Protein AF-Q64BG3-F1 (afdb_monomer)

Sequence (80 aa):
MERYFKGTQPHINIEKIKAEIAFLPGSPERAFEIAKNFSSYEKVTEQRGFVTYKGEIEGKNVCVTSTGIECPSAAIVVEE

Nearest PDB structures (foldseek):
  3qpb-assembly3_R  TM=9.632E-01  e=1.380E-07  Streptococcus pyogenes serotype M6
  3qpb-assembly1_A  TM=9.659E-01  e=2.310E-07  Str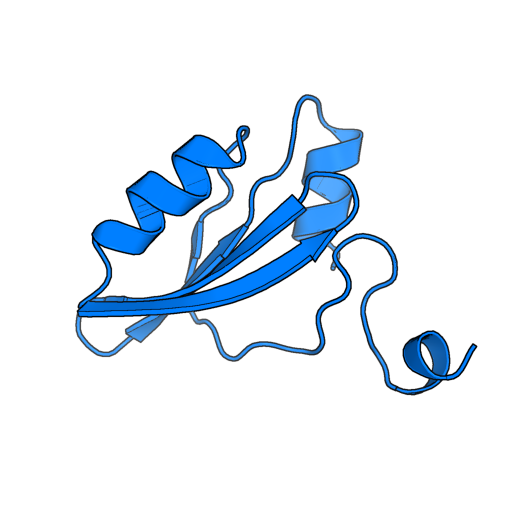eptococcus pyogenes serotype M6
  4oeh-assembly1_D  TM=9.649E-01  e=1.701E-06  Vibrio cholerae O1 biovar El Tor str. N16961
  3pns-assembly8_C  TM=9.767E-01  e=3.685E-06  Vibrio cholerae O1 biovar El Tor str. N16961
  4jp5-assembly1_E  TM=9.633E-01  e=3.037E-06  Yersinia pestis

pLDDT: mean 94.33, std 8.17, range [59.81, 98.62]

Radius of gyration: 12.18 Å; Cα contacts (8 Å, |Δi|>4): 160; chains: 1; bounding box: 37×23×29 Å

Foldseek 3Di:
DVQVVVCQQDQFRDHDDQFPEEAEAAAPVVQVVVQVPAPDKDWGTQGPRWTKIWGHDPNGTYMYIHQHDDDVSVVSVVVD

Mean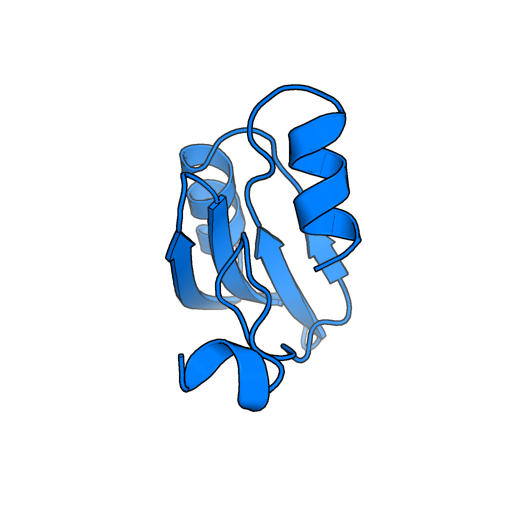 predicted aligned error: 3.07 Å

Structure (mmCIF, N/CA/C/O backbone):
data_AF-Q64BG3-F1
#
_entry.id   AF-Q64BG3-F1
#
loop_
_atom_site.group_PDB
_atom_site.id
_atom_site.type_symbol
_atom_site.label_atom_id
_atom_site.label_alt_id
_atom_site.label_comp_id
_atom_site.label_asym_id
_atom_site.label_entity_id
_atom_site.label_seq_id
_atom_site.pdbx_PDB_ins_code
_atom_site.Cartn_x
_atom_site.Cartn_y
_atom_site.Cartn_z
_atom_site.occupancy
_atom_site.B_iso_or_equiv
_atom_site.auth_seq_id
_atom_site.auth_comp_id
_atom_site.auth_asym_id
_atom_site.auth_atom_id
_atom_site.pdbx_PDB_model_num
ATOM 1 N N . MET A 1 1 ? 20.373 -3.989 1.714 1.00 59.81 1 MET A N 1
ATOM 2 C CA . MET A 1 1 ? 20.075 -5.440 1.668 1.00 59.81 1 MET A CA 1
ATOM 3 C C . MET A 1 1 ? 19.081 -5.864 2.740 1.00 59.81 1 MET A C 1
ATOM 5 O O . MET A 1 1 ? 18.205 -6.650 2.427 1.00 59.81 1 MET A O 1
ATOM 9 N N . GLU A 1 2 ? 19.156 -5.314 3.952 1.00 63.97 2 GLU A N 1
ATOM 10 C CA . GLU A 1 2 ? 18.344 -5.734 5.106 1.00 63.97 2 GLU A CA 1
ATOM 11 C C . GLU A 1 2 ? 16.819 -5.801 4.868 1.00 63.97 2 GLU A C 1
ATOM 13 O O . GLU A 1 2 ? 16.191 -6.760 5.301 1.00 63.97 2 GLU A O 1
ATOM 18 N N . ARG A 1 3 ? 16.230 -4.864 4.104 1.00 67.06 3 ARG A N 1
ATOM 19 C CA . ARG A 1 3 ? 14.783 -4.867 3.788 1.00 67.06 3 ARG A CA 1
ATOM 20 C C . ARG A 1 3 ? 14.288 -6.136 3.078 1.00 67.06 3 ARG A C 1
ATOM 22 O O . ARG A 1 3 ? 13.206 -6.625 3.369 1.00 67.06 3 ARG A O 1
ATOM 29 N N . TYR A 1 4 ? 15.099 -6.707 2.185 1.00 67.12 4 TYR A N 1
ATOM 30 C CA . TYR A 1 4 ? 14.700 -7.874 1.388 1.00 67.12 4 TYR A CA 1
ATOM 31 C C . TYR A 1 4 ? 14.632 -9.153 2.2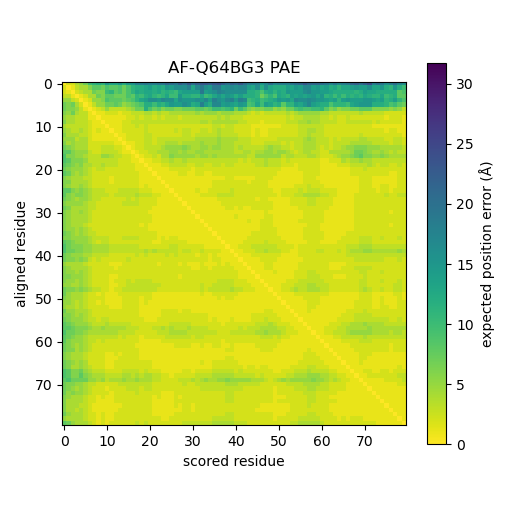32 1.00 67.12 4 TYR A C 1
ATOM 33 O O . TYR A 1 4 ? 13.930 -10.090 1.876 1.00 67.12 4 TYR A O 1
ATOM 41 N N . PHE A 1 5 ? 15.331 -9.182 3.370 1.00 70.44 5 PHE A N 1
ATOM 42 C CA . PHE A 1 5 ? 15.338 -10.321 4.288 1.00 70.44 5 PHE A CA 1
ATOM 43 C C . PHE A 1 5 ? 14.271 -10.219 5.386 1.00 70.44 5 PHE A C 1
ATOM 45 O O . PHE A 1 5 ? 14.052 -11.190 6.103 1.00 70.44 5 PHE A O 1
ATOM 52 N N . LYS A 1 6 ? 13.599 -9.066 5.515 1.00 75.06 6 LYS A N 1
ATOM 53 C CA . LYS A 1 6 ? 12.526 -8.828 6.498 1.00 75.06 6 LYS A CA 1
ATOM 54 C C . LYS A 1 6 ? 11.115 -9.016 5.928 1.00 75.06 6 LYS A C 1
ATOM 56 O O . LYS A 1 6 ? 10.143 -8.799 6.638 1.00 75.06 6 LYS A O 1
ATOM 61 N N . GLY A 1 7 ? 10.990 -9.438 4.667 1.00 85.00 7 GLY A N 1
ATOM 62 C CA . GLY A 1 7 ? 9.689 -9.581 4.004 1.00 85.00 7 GLY A CA 1
ATOM 63 C C . GLY A 1 7 ? 9.083 -8.250 3.555 1.00 85.00 7 GLY A C 1
ATOM 64 O O . GLY A 1 7 ? 7.880 -8.175 3.326 1.00 85.00 7 GLY A O 1
ATOM 65 N N . THR A 1 8 ? 9.899 -7.197 3.435 1.00 93.44 8 THR A N 1
ATOM 66 C CA . THR A 1 8 ? 9.470 -5.941 2.820 1.00 93.44 8 THR A CA 1
ATOM 67 C C . THR A 1 8 ? 9.366 -6.121 1.309 1.00 93.44 8 THR A C 1
ATOM 69 O O . THR A 1 8 ? 10.320 -6.563 0.661 1.00 93.44 8 THR A O 1
ATOM 72 N N . GLN A 1 9 ? 8.239 -5.710 0.745 1.00 94.56 9 GLN A N 1
ATOM 73 C CA . GLN A 1 9 ? 7.979 -5.797 -0.681 1.00 94.56 9 GLN A CA 1
ATOM 74 C C . GLN A 1 9 ? 8.897 -4.867 -1.487 1.00 94.56 9 GLN A C 1
ATOM 76 O O . GLN A 1 9 ? 9.124 -3.718 -1.090 1.00 94.56 9 GLN A O 1
ATOM 81 N N . PRO A 1 10 ? 9.491 -5.334 -2.595 1.00 93.50 10 PRO A N 1
ATOM 82 C CA . PRO A 1 10 ? 10.624 -4.654 -3.209 1.00 93.50 10 PRO A CA 1
ATOM 83 C C . PRO A 1 10 ? 10.266 -3.395 -4.012 1.00 93.50 10 PRO A C 1
ATOM 85 O O . PRO A 1 10 ? 11.105 -2.483 -4.084 1.00 93.50 10 PRO A O 1
ATOM 88 N N . HIS A 1 11 ? 9.078 -3.320 -4.617 1.00 95.00 11 HIS A N 1
ATOM 89 C CA . HIS A 1 11 ? 8.676 -2.184 -5.444 1.00 95.00 11 HIS A CA 1
ATOM 90 C C . HIS A 1 11 ? 7.918 -1.128 -4.638 1.00 95.00 11 HIS A C 1
ATOM 92 O O . HIS A 1 11 ? 8.247 0.053 -4.771 1.00 95.00 11 HIS A O 1
ATOM 98 N N . ILE A 1 12 ? 6.979 -1.530 -3.775 1.00 95.44 12 ILE A N 1
ATOM 99 C CA . ILE A 1 12 ? 6.183 -0.592 -2.958 1.00 95.44 12 ILE A CA 1
ATOM 100 C C . ILE A 1 12 ? 6.779 -0.323 -1.565 1.00 95.44 12 ILE A C 1
ATOM 102 O O . ILE A 1 12 ? 6.386 0.631 -0.893 1.00 95.44 12 ILE A O 1
ATOM 106 N N . ASN A 1 13 ? 7.793 -1.091 -1.150 1.00 94.38 13 ASN A N 1
ATOM 107 C CA . ASN A 1 13 ? 8.525 -0.908 0.110 1.00 94.38 13 ASN A CA 1
ATOM 108 C C . ASN A 1 13 ? 7.608 -0.915 1.343 1.00 94.38 13 ASN A C 1
ATOM 110 O O . ASN A 1 13 ? 7.715 -0.040 2.204 1.00 94.38 13 ASN A O 1
ATOM 114 N N . ILE A 1 14 ? 6.713 -1.905 1.415 1.00 92.94 14 ILE A N 1
ATOM 115 C CA . ILE A 1 14 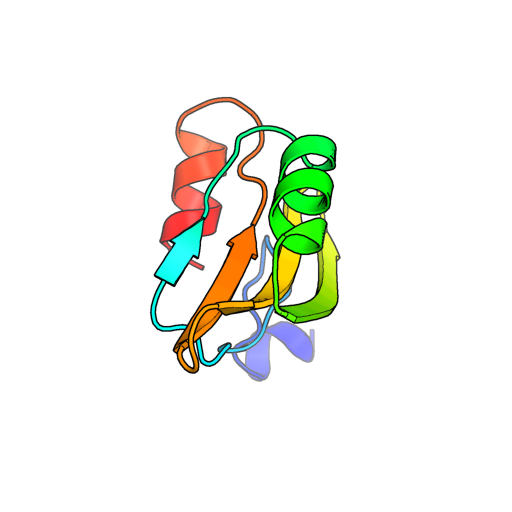? 5.827 -2.122 2.565 1.00 92.94 14 ILE A CA 1
ATOM 116 C C . ILE A 1 14 ? 6.082 -3.488 3.187 1.00 92.94 14 ILE A C 1
ATOM 118 O O . ILE A 1 14 ? 6.427 -4.442 2.495 1.00 92.94 14 ILE A O 1
ATOM 122 N N . GLU A 1 15 ? 5.896 -3.585 4.496 1.00 91.75 15 GLU A N 1
ATOM 123 C CA . GLU A 1 15 ? 5.644 -4.865 5.158 1.00 91.75 15 GLU A CA 1
ATOM 124 C C . GLU A 1 15 ? 4.135 -5.132 5.186 1.00 91.75 15 GLU A C 1
ATOM 126 O O . GLU A 1 15 ? 3.331 -4.245 4.893 1.00 91.75 15 GLU A O 1
ATOM 131 N N . LYS A 1 16 ? 3.736 -6.351 5.561 1.00 89.38 16 LYS A N 1
ATOM 132 C CA . LYS A 1 16 ? 2.326 -6.745 5.605 1.00 89.38 16 LYS A CA 1
ATOM 133 C C . LYS A 1 16 ? 1.489 -5.760 6.431 1.00 89.38 16 LYS A C 1
ATOM 135 O O . LYS A 1 16 ? 1.663 -5.645 7.644 1.00 89.38 16 LYS A O 1
ATOM 140 N N . ILE A 1 17 ? 0.528 -5.112 5.778 1.00 90.25 17 ILE A N 1
ATOM 141 C CA . ILE A 1 17 ? -0.456 -4.241 6.425 1.00 90.25 17 ILE A CA 1
ATOM 142 C C . ILE A 1 17 ? -1.730 -5.019 6.761 1.00 90.25 17 ILE A C 1
ATOM 144 O O . ILE A 1 17 ? -2.140 -5.931 6.043 1.00 90.25 17 ILE A O 1
ATOM 148 N N . LYS A 1 18 ? -2.379 -4.660 7.871 1.00 92.06 18 LYS A N 1
ATOM 149 C CA . LYS A 1 18 ? -3.697 -5.190 8.229 1.00 92.06 18 LYS A CA 1
ATOM 150 C C . LYS A 1 18 ? -4.760 -4.332 7.546 1.00 92.06 18 LYS A C 1
ATOM 152 O O . LYS A 1 18 ? -5.089 -3.271 8.059 1.00 92.06 18 LYS A O 1
ATOM 157 N N . ALA A 1 19 ? -5.273 -4.786 6.408 1.00 95.62 19 ALA A N 1
ATOM 158 C CA . ALA A 1 19 ? -6.374 -4.148 5.694 1.00 95.62 19 ALA A CA 1
ATOM 159 C C . ALA A 1 19 ? -7.340 -5.214 5.164 1.00 95.62 19 ALA A C 1
ATOM 161 O O . ALA A 1 19 ? -6.918 -6.254 4.664 1.00 95.62 19 ALA A O 1
ATOM 162 N N . GLU A 1 20 ? -8.635 -4.958 5.302 1.00 96.81 20 GLU A N 1
ATOM 163 C CA . GLU A 1 20 ? -9.721 -5.793 4.781 1.00 96.81 20 GLU A CA 1
ATOM 164 C C . GLU A 1 20 ? -10.090 -5.391 3.348 1.00 96.81 20 GLU A C 1
ATOM 166 O O . GLU A 1 20 ? -10.550 -6.221 2.569 1.00 96.81 20 GLU A O 1
ATOM 171 N N . ILE A 1 21 ? -9.888 -4.113 3.006 1.00 96.88 21 ILE A N 1
ATOM 172 C CA . ILE A 1 21 ? -10.180 -3.538 1.691 1.00 96.88 21 ILE A CA 1
ATOM 173 C C . ILE A 1 21 ? -8.977 -2.709 1.237 1.00 96.88 21 ILE A C 1
ATOM 175 O O . ILE A 1 21 ? -8.467 -1.884 1.999 1.00 96.88 21 ILE A O 1
ATOM 179 N N . ALA A 1 22 ? -8.571 -2.905 -0.019 1.00 97.50 22 ALA A N 1
ATOM 180 C CA . ALA A 1 22 ? -7.546 -2.120 -0.695 1.00 97.50 22 ALA A CA 1
ATOM 181 C C . ALA A 1 22 ? -8.154 -1.338 -1.870 1.00 97.50 22 ALA A C 1
ATOM 183 O O . ALA A 1 22 ? -8.754 -1.919 -2.776 1.00 97.50 22 ALA A O 1
ATOM 184 N N . PHE A 1 23 ? -7.990 -0.016 -1.870 1.00 98.25 23 PHE A N 1
ATOM 185 C CA . PHE A 1 23 ? -8.340 0.851 -2.993 1.00 98.25 23 PHE A CA 1
ATOM 186 C C . PHE A 1 23 ? -7.115 1.056 -3.887 1.00 98.25 23 PHE A C 1
ATOM 188 O O . PHE A 1 23 ? -6.060 1.455 -3.401 1.00 98.25 23 PHE A O 1
ATOM 195 N N . LEU A 1 24 ? -7.257 0.836 -5.195 1.00 98.25 24 LEU A N 1
ATOM 196 C CA . LEU A 1 24 ? -6.130 0.825 -6.136 1.00 98.25 24 LEU A CA 1
ATOM 197 C C . LEU A 1 24 ? -6.288 1.878 -7.251 1.00 98.25 24 LEU A C 1
ATOM 199 O O . LEU A 1 24 ? -6.480 1.529 -8.418 1.00 98.25 24 LEU A O 1
ATOM 203 N N . PRO A 1 25 ? -6.283 3.189 -6.934 1.00 98.44 25 PRO A N 1
ATOM 204 C CA . PRO A 1 25 ? -6.343 4.229 -7.955 1.00 98.44 25 PRO A CA 1
ATOM 205 C C . PRO A 1 25 ? -5.066 4.253 -8.805 1.00 98.44 25 PRO A C 1
ATOM 207 O O . PRO A 1 25 ? -4.005 3.820 -8.372 1.00 98.44 25 PRO A O 1
ATOM 210 N N . GLY A 1 26 ? -5.140 4.836 -10.003 1.00 98.12 26 GLY A N 1
ATOM 211 C CA . GLY A 1 26 ? -3.950 5.089 -10.823 1.00 98.12 26 GLY A CA 1
ATOM 212 C C . GLY A 1 26 ? -2.985 6.090 -10.176 1.00 98.12 26 GLY A C 1
ATOM 213 O O . GLY A 1 26 ? -1.873 5.737 -9.793 1.00 98.12 26 GLY A O 1
ATOM 214 N N . SER A 1 27 ? -3.407 7.352 -10.031 1.00 97.31 27 SER A N 1
ATOM 215 C CA . SER A 1 27 ? -2.494 8.436 -9.641 1.00 97.31 27 SER A CA 1
ATOM 216 C C . SER A 1 27 ? -2.241 8.528 -8.120 1.00 97.31 27 SER A C 1
ATOM 218 O O . SER A 1 27 ? -3.157 8.263 -7.331 1.00 97.31 27 SER A O 1
ATOM 220 N N . PRO A 1 28 ? -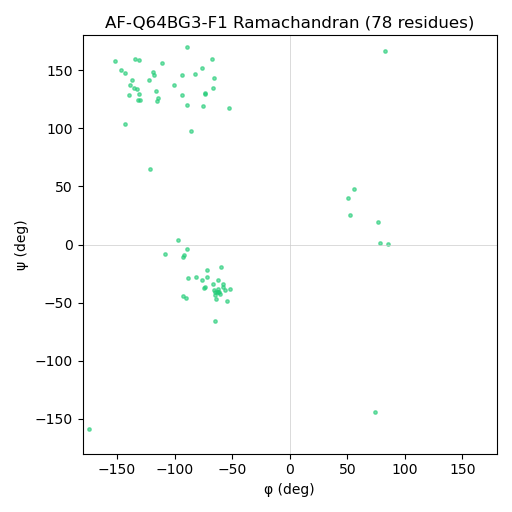1.031 8.941 -7.689 1.00 97.81 28 PRO A N 1
ATOM 221 C CA . PRO A 1 28 ? -0.698 9.205 -6.281 1.00 97.81 28 PRO A CA 1
ATOM 222 C C . PRO A 1 28 ? -1.606 10.236 -5.606 1.00 97.81 28 PRO A C 1
ATOM 224 O O . PRO A 1 28 ? -2.006 10.069 -4.455 1.00 97.81 28 PRO A O 1
ATOM 227 N N . GLU A 1 29 ? -1.984 11.287 -6.331 1.00 97.81 29 GLU A N 1
ATOM 228 C CA . GLU A 1 29 ? -2.832 12.362 -5.813 1.00 97.81 29 GLU A CA 1
ATOM 229 C C . GLU A 1 29 ? -4.227 11.826 -5.492 1.00 97.81 29 GLU A C 1
ATOM 231 O O . GLU A 1 29 ? -4.801 12.154 -4.457 1.00 97.81 29 GLU A O 1
ATOM 236 N N . ARG A 1 30 ? -4.756 10.925 -6.333 1.00 98.50 30 ARG A N 1
ATOM 237 C CA . ARG A 1 30 ? -6.044 10.279 -6.072 1.00 98.50 30 ARG A CA 1
ATOM 238 C C . ARG A 1 30 ? -5.984 9.357 -4.858 1.00 98.50 30 ARG A C 1
ATOM 240 O O . ARG A 1 30 ? -6.973 9.273 -4.137 1.00 98.50 30 ARG A O 1
ATOM 247 N N . ALA A 1 31 ? -4.854 8.695 -4.606 1.00 98.50 31 ALA A N 1
ATOM 248 C CA . ALA A 1 31 ? -4.679 7.917 -3.381 1.00 98.50 31 ALA A CA 1
ATOM 249 C C . ALA A 1 31 ? -4.792 8.807 -2.134 1.00 98.50 31 ALA A C 1
ATOM 251 O O . ALA A 1 31 ? -5.490 8.448 -1.188 1.00 98.50 31 ALA A O 1
ATOM 252 N N . PHE A 1 32 ? -4.190 9.999 -2.164 1.00 98.38 32 PHE A N 1
ATOM 253 C CA . PHE A 1 32 ? -4.324 10.971 -1.079 1.00 98.38 32 PHE A CA 1
ATOM 254 C C . PHE A 1 32 ? -5.759 11.495 -0.923 1.00 98.38 32 PHE A C 1
ATOM 256 O O . PHE A 1 32 ? -6.267 11.548 0.196 1.00 98.38 32 PHE A O 1
ATOM 263 N N . GLU A 1 33 ? -6.447 11.828 -2.021 1.00 98.56 33 GLU A N 1
ATOM 264 C CA . GLU A 1 33 ? -7.850 12.264 -1.954 1.00 98.56 33 GLU A CA 1
ATOM 265 C C . GLU A 1 33 ? -8.775 11.176 -1.391 1.00 98.56 33 GLU A C 1
ATOM 267 O O . GLU A 1 33 ? -9.655 11.476 -0.588 1.00 98.56 33 GLU A O 1
ATOM 272 N N . ILE A 1 34 ? -8.553 9.904 -1.733 1.00 98.50 34 ILE A N 1
ATOM 273 C CA . ILE A 1 34 ? -9.290 8.786 -1.127 1.00 98.50 34 ILE A CA 1
ATOM 274 C C . ILE A 1 34 ? -8.976 8.689 0.372 1.00 98.50 34 ILE A C 1
ATOM 276 O O . ILE A 1 34 ? -9.906 8.610 1.171 1.00 98.50 34 ILE A O 1
ATOM 280 N N . ALA A 1 35 ? -7.700 8.761 0.765 1.00 98.38 35 ALA A N 1
ATOM 281 C CA . ALA A 1 35 ? -7.282 8.636 2.164 1.00 98.38 35 ALA A CA 1
ATOM 282 C C . ALA A 1 35 ? -7.928 9.685 3.089 1.00 98.38 35 ALA A C 1
ATOM 284 O O . ALA A 1 35 ? -8.270 9.368 4.225 1.00 98.38 35 ALA A O 1
ATOM 285 N N . LYS A 1 36 ? -8.173 10.909 2.597 1.00 98.19 36 LYS A N 1
ATOM 286 C CA . LYS A 1 36 ? -8.879 11.968 3.349 1.00 98.19 36 LYS A CA 1
ATOM 287 C C . LYS A 1 36 ? -10.305 11.600 3.769 1.00 98.19 36 LYS A C 1
ATOM 289 O O . LYS A 1 36 ? -10.844 12.249 4.6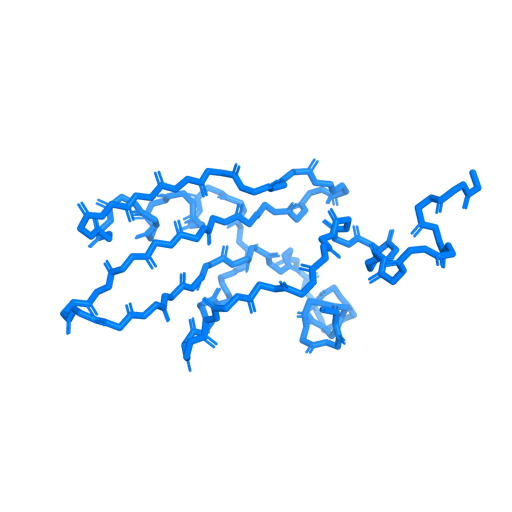59 1.00 98.19 36 LYS A O 1
ATOM 294 N N . ASN A 1 37 ? -10.917 10.609 3.122 1.00 97.62 37 ASN A N 1
ATOM 295 C CA . ASN A 1 37 ? -12.268 10.147 3.439 1.00 97.62 37 ASN A CA 1
ATOM 296 C C . ASN A 1 37 ? -12.284 9.038 4.507 1.00 97.62 37 ASN A C 1
ATOM 298 O O . ASN A 1 37 ? -13.359 8.596 4.907 1.00 97.62 37 ASN A O 1
ATOM 302 N N . PHE A 1 38 ? -11.121 8.571 4.965 1.00 97.69 38 PHE A N 1
ATOM 303 C CA . PHE A 1 38 ? -11.032 7.627 6.077 1.00 97.69 38 PHE A CA 1
ATOM 304 C C . PHE A 1 38 ? -11.267 8.359 7.407 1.00 97.69 38 PHE A C 1
ATOM 306 O O . PHE A 1 38 ? -10.945 9.541 7.536 1.00 97.69 38 PHE A O 1
ATOM 313 N N . SER A 1 39 ? -11.787 7.662 8.422 1.00 97.06 39 SER A N 1
ATOM 314 C CA . SER A 1 39 ? -11.982 8.237 9.765 1.00 97.06 39 SER A CA 1
ATOM 315 C C . SER A 1 39 ? -10.654 8.647 10.416 1.00 97.06 39 SER A C 1
ATOM 317 O O . SER A 1 39 ? -10.590 9.616 11.170 1.00 97.06 39 SER A O 1
ATOM 319 N N . SER A 1 40 ? -9.581 7.933 10.080 1.00 94.81 40 SER A N 1
ATOM 320 C CA . SER A 1 40 ? -8.189 8.309 10.314 1.00 94.81 40 SER A CA 1
ATOM 321 C C . SER A 1 40 ? -7.332 7.783 9.165 1.00 94.81 40 SER A C 1
ATOM 323 O O . SER A 1 40 ? -7.671 6.758 8.571 1.00 94.81 40 SER A O 1
ATOM 325 N N . TYR A 1 41 ? -6.234 8.469 8.834 1.00 97.31 41 TYR A N 1
ATOM 326 C CA . TYR A 1 41 ? -5.294 7.991 7.822 1.00 97.31 41 TYR A CA 1
ATOM 327 C C . TYR A 1 41 ? -3.837 8.298 8.178 1.00 97.31 41 TYR A C 1
ATOM 329 O O . TYR A 1 41 ? -3.521 9.323 8.779 1.00 97.31 41 TYR A O 1
ATOM 337 N N . GLU A 1 42 ? -2.937 7.410 7.760 1.00 97.44 42 GLU A N 1
ATOM 338 C CA . GLU A 1 42 ? -1.486 7.535 7.921 1.00 97.44 42 GLU A CA 1
ATOM 339 C C . GLU A 1 42 ? -0.797 7.159 6.606 1.00 97.44 42 GLU A C 1
ATOM 341 O O . GLU A 1 42 ? -1.141 6.152 5.980 1.00 97.44 42 GLU A O 1
ATOM 346 N N . LYS A 1 43 ? 0.188 7.961 6.183 1.00 97.88 43 LYS A N 1
ATOM 347 C CA . LYS A 1 43 ? 1.033 7.639 5.028 1.00 97.88 43 LYS A CA 1
ATOM 348 C C . LYS A 1 43 ? 2.034 6.557 5.424 1.00 97.88 43 LYS A C 1
ATOM 350 O O . LYS A 1 43 ? 2.859 6.782 6.301 1.00 97.88 43 LYS A O 1
ATOM 355 N N . VAL A 1 44 ? 1.972 5.411 4.753 1.00 97.00 44 VAL A N 1
ATOM 356 C CA . VAL A 1 44 ? 2.833 4.251 5.032 1.00 97.00 44 VAL A CA 1
ATOM 357 C C . VAL A 1 44 ? 4.115 4.315 4.210 1.00 97.00 44 VAL A C 1
ATOM 359 O O . VAL A 1 44 ? 5.203 4.082 4.727 1.00 97.00 44 VAL A O 1
ATOM 362 N N . THR A 1 45 ? 3.990 4.624 2.918 1.00 96.81 45 THR A N 1
ATOM 363 C CA . THR A 1 45 ? 5.120 4.629 1.985 1.00 96.81 45 THR A CA 1
ATOM 364 C C . THR A 1 45 ? 4.897 5.620 0.846 1.00 96.81 45 THR A C 1
ATOM 366 O O . THR A 1 45 ? 3.764 5.973 0.504 1.00 96.81 45 THR A O 1
ATOM 369 N N . GLU A 1 46 ? 5.999 6.034 0.238 1.00 97.12 46 GLU A N 1
ATOM 370 C CA . GLU A 1 46 ? 6.055 6.641 -1.086 1.00 97.12 46 GLU A CA 1
ATOM 371 C C . GLU A 1 46 ? 7.334 6.140 -1.750 1.00 97.12 46 GLU A C 1
ATOM 373 O O . GLU A 1 46 ? 8.439 6.542 -1.386 1.00 97.12 46 GLU A O 1
ATOM 378 N N . GLN A 1 47 ? 7.189 5.200 -2.679 1.00 96.25 47 GLN A N 1
ATOM 379 C CA . GLN A 1 47 ? 8.315 4.519 -3.305 1.00 96.25 47 GLN A CA 1
ATOM 380 C C . GLN A 1 47 ? 8.043 4.335 -4.790 1.00 96.25 47 GLN A C 1
ATOM 382 O O . GLN A 1 47 ? 7.005 3.808 -5.168 1.00 96.25 47 GLN A O 1
ATOM 387 N N . ARG A 1 48 ? 8.988 4.747 -5.647 1.00 95.00 48 ARG A N 1
ATOM 388 C CA . ARG A 1 48 ? 8.884 4.593 -7.115 1.00 95.00 48 ARG A CA 1
ATOM 389 C C . ARG A 1 48 ? 7.578 5.150 -7.724 1.00 95.00 48 ARG A C 1
ATOM 391 O O . ARG A 1 48 ? 7.166 4.704 -8.787 1.00 95.00 48 ARG A O 1
ATOM 398 N N . GLY A 1 49 ? 6.940 6.122 -7.070 1.00 94.00 49 GLY A N 1
ATOM 399 C CA . GLY A 1 49 ? 5.645 6.674 -7.490 1.00 94.00 49 GLY A CA 1
ATOM 400 C C . GLY A 1 49 ? 4.415 5.902 -6.987 1.00 94.00 49 GLY A C 1
ATOM 401 O O . GLY A 1 49 ? 3.291 6.314 -7.260 1.00 94.00 49 GLY A O 1
ATOM 402 N N . PHE A 1 50 ? 4.598 4.825 -6.220 1.00 97.88 50 PHE A N 1
ATOM 403 C CA . PHE A 1 50 ? 3.534 4.157 -5.474 1.00 97.88 50 PHE A CA 1
ATOM 404 C C . PHE A 1 50 ? 3.414 4.782 -4.086 1.00 97.88 50 PHE A C 1
ATOM 406 O O . PHE A 1 50 ? 4.366 4.779 -3.302 1.00 97.88 50 PHE A O 1
ATOM 413 N N . VAL A 1 51 ? 2.243 5.325 -3.776 1.00 98.38 51 VAL A N 1
ATOM 414 C CA . VAL A 1 51 ? 1.939 5.949 -2.491 1.00 98.38 51 VAL A CA 1
ATOM 415 C C . VAL A 1 51 ? 0.875 5.123 -1.806 1.00 98.38 51 VAL A C 1
ATOM 417 O O . VAL A 1 51 ? -0.179 4.886 -2.390 1.00 98.38 51 VAL A O 1
ATOM 420 N N . THR A 1 52 ? 1.152 4.707 -0.571 1.00 98.44 52 THR A N 1
ATOM 421 C CA . THR A 1 52 ? 0.215 3.927 0.242 1.00 98.44 52 THR A CA 1
ATOM 422 C C . THR A 1 52 ? -0.191 4.701 1.484 1.00 98.44 52 THR A C 1
ATOM 424 O O . THR A 1 52 ? 0.666 5.186 2.228 1.00 98.44 52 THR A O 1
ATOM 427 N N . TYR A 1 53 ? -1.493 4.742 1.745 1.00 98.38 53 TYR A N 1
ATOM 428 C CA . TYR A 1 53 ? -2.068 5.164 3.016 1.00 98.38 53 TYR A CA 1
ATOM 429 C C . TYR A 1 53 ? -2.850 4.008 3.634 1.00 98.38 53 TYR A C 1
ATOM 431 O O . TYR A 1 53 ? -3.489 3.232 2.924 1.00 98.38 53 TYR A O 1
ATOM 439 N N . LYS A 1 54 ? -2.833 3.917 4.961 1.00 98.25 54 LYS A N 1
ATOM 440 C CA . LYS A 1 54 ? -3.733 3.052 5.736 1.00 98.25 54 LYS A CA 1
ATOM 441 C C . LYS A 1 54 ? -4.716 3.918 6.513 1.00 98.25 54 LYS A C 1
ATOM 443 O O . LYS A 1 54 ? -4.403 5.071 6.808 1.00 98.25 54 LYS A O 1
ATOM 448 N N . GLY A 1 55 ? -5.860 3.357 6.867 1.00 97.75 55 GLY A N 1
ATOM 449 C CA . GLY A 1 55 ? -6.861 4.036 7.672 1.00 97.75 55 GLY A CA 1
ATOM 450 C C . GLY A 1 55 ? -8.013 3.126 8.054 1.00 97.75 55 GLY A C 1
ATOM 451 O O . GLY A 1 55 ? -7.889 1.900 8.029 1.00 97.75 55 GLY A O 1
ATOM 452 N N . GLU A 1 56 ? -9.141 3.739 8.387 1.00 97.81 56 GLU A N 1
ATOM 453 C CA . GLU A 1 56 ? -10.346 3.027 8.798 1.00 97.81 56 GLU A CA 1
ATOM 454 C C . GLU A 1 56 ? -11.603 3.629 8.149 1.00 97.81 56 GLU A C 1
ATOM 456 O O . GLU A 1 56 ? -11.725 4.846 7.997 1.00 97.81 56 GLU A O 1
ATOM 461 N N . ILE A 1 57 ? -12.542 2.766 7.756 1.00 96.44 57 ILE A N 1
ATOM 462 C CA . ILE A 1 57 ? -13.893 3.137 7.316 1.00 96.44 57 ILE A CA 1
ATOM 463 C C . ILE A 1 57 ? -14.874 2.240 8.065 1.00 96.44 57 ILE A C 1
ATOM 465 O O . ILE A 1 57 ? -14.769 1.019 7.980 1.00 96.44 57 ILE A O 1
ATOM 469 N N . GLU A 1 58 ? -15.830 2.834 8.783 1.00 94.56 58 GLU A N 1
ATOM 470 C CA . GLU A 1 58 ? -16.898 2.097 9.484 1.00 94.56 58 GLU A CA 1
ATOM 471 C C . GLU A 1 58 ? -16.372 0.943 10.371 1.00 94.56 58 GLU A C 1
ATOM 473 O O . GLU A 1 58 ? -16.939 -0.150 10.395 1.00 94.56 58 GLU A O 1
ATOM 478 N N . GLY A 1 59 ? -15.257 1.157 11.082 1.00 94.19 59 GLY A N 1
ATOM 479 C CA . GLY A 1 59 ? -14.639 0.142 11.946 1.00 94.19 59 GLY A CA 1
ATOM 480 C C . GLY A 1 59 ? -13.806 -0.924 11.223 1.00 94.19 59 GLY A C 1
ATOM 481 O O . GLY A 1 59 ? -13.283 -1.824 11.881 1.00 94.19 59 GLY A O 1
ATOM 482 N N . LYS A 1 60 ? -13.668 -0.851 9.893 1.00 96.50 60 LYS A N 1
ATOM 483 C CA . LYS A 1 60 ? -12.855 -1.775 9.087 1.00 96.50 60 LYS A CA 1
ATOM 484 C C . LYS A 1 60 ? -11.515 -1.159 8.738 1.00 96.50 60 LYS A C 1
ATOM 486 O O . LYS A 1 60 ? -11.455 -0.005 8.310 1.00 96.50 60 LYS A O 1
ATOM 491 N N . ASN A 1 61 ? -10.447 -1.947 8.844 1.00 97.81 61 ASN A N 1
ATOM 492 C CA . ASN A 1 61 ? -9.123 -1.482 8.431 1.00 97.81 61 ASN A CA 1
ATOM 493 C C . ASN A 1 61 ? -9.056 -1.451 6.903 1.00 97.81 61 ASN A C 1
ATOM 495 O O . ASN A 1 61 ? -9.352 -2.454 6.251 1.00 97.81 61 ASN A O 1
ATOM 499 N N . VAL A 1 62 ? -8.631 -0.333 6.326 1.00 98.25 62 VAL A N 1
ATOM 500 C CA . VAL A 1 62 ? -8.528 -0.164 4.873 1.00 98.25 62 VAL A CA 1
ATOM 501 C C . VAL A 1 62 ? -7.169 0.400 4.482 1.00 98.25 62 VAL A C 1
ATOM 503 O O . VAL A 1 62 ? -6.477 1.031 5.285 1.00 98.25 62 VAL A O 1
ATOM 506 N N . CYS A 1 63 ? -6.789 0.203 3.226 1.00 98.25 63 CYS A N 1
ATOM 507 C CA . CYS A 1 63 ? -5.659 0.896 2.629 1.00 98.25 63 CYS A CA 1
ATOM 508 C C . CYS A 1 63 ? -5.996 1.426 1.239 1.00 98.25 63 CYS A C 1
ATOM 510 O O . CYS A 1 63 ? -6.932 0.976 0.579 1.00 98.25 63 CYS A O 1
ATOM 512 N N . VAL A 1 64 ? -5.216 2.401 0.790 1.00 98.62 64 VAL A N 1
ATOM 513 C CA . VAL A 1 64 ? -5.220 2.877 -0.589 1.00 98.62 64 VAL A CA 1
ATOM 514 C C . VAL A 1 64 ? -3.787 2.942 -1.088 1.00 98.62 64 VAL A C 1
ATOM 516 O O . VAL A 1 64 ? -2.946 3.546 -0.423 1.00 98.62 64 VAL A O 1
ATOM 519 N N . THR A 1 65 ? -3.523 2.352 -2.253 1.00 98.56 65 THR A N 1
ATO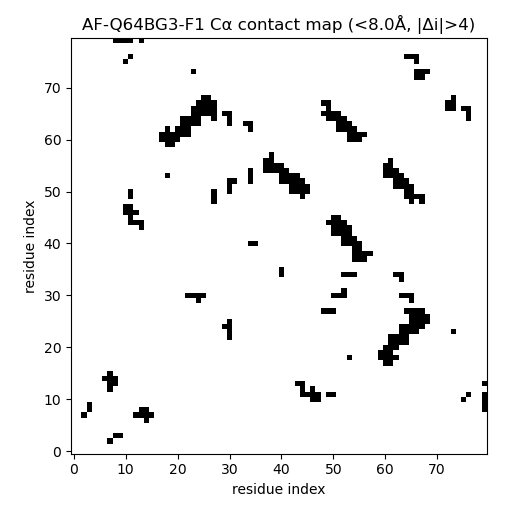M 520 C CA . THR A 1 65 ? -2.203 2.351 -2.895 1.00 98.56 65 THR A CA 1
ATOM 521 C C . THR A 1 65 ? -2.330 2.787 -4.348 1.00 98.56 65 THR A C 1
ATOM 523 O O . THR A 1 65 ? -3.100 2.201 -5.108 1.00 98.56 65 THR A O 1
ATOM 526 N N . SER A 1 66 ? -1.594 3.826 -4.755 1.00 98.56 66 SER A N 1
ATOM 527 C CA . SER A 1 66 ? -1.546 4.206 -6.170 1.00 98.56 66 SER A CA 1
ATOM 528 C C . SER A 1 66 ? -0.876 3.117 -7.002 1.00 98.56 66 SER A C 1
ATOM 530 O O . SER A 1 66 ? 0.080 2.497 -6.553 1.00 98.56 66 SER A O 1
ATOM 532 N N . THR A 1 67 ? -1.364 2.902 -8.221 1.00 98.44 67 THR A N 1
ATOM 533 C CA . THR A 1 67 ? -0.904 1.840 -9.133 1.00 98.44 67 THR A CA 1
ATOM 534 C C . THR A 1 67 ? -0.104 2.362 -10.316 1.00 98.44 67 THR A C 1
ATOM 536 O O . THR A 1 67 ? 0.475 1.572 -11.054 1.00 98.44 67 THR A O 1
ATOM 539 N N . GLY A 1 68 ? -0.039 3.678 -10.516 1.00 96.44 68 GLY A N 1
ATOM 540 C CA . GLY A 1 68 ? 0.555 4.268 -11.709 1.00 96.44 68 GLY A CA 1
ATOM 541 C C . GLY A 1 68 ? -0.345 4.104 -12.936 1.00 96.44 68 GLY A C 1
ATOM 542 O O . GLY A 1 68 ? -1.569 4.206 -12.846 1.00 96.44 68 GLY A O 1
ATOM 543 N N . ILE A 1 69 ? 0.273 3.903 -14.098 1.00 96.50 69 ILE A N 1
ATOM 544 C CA . ILE A 1 69 ? -0.409 3.737 -15.384 1.00 96.50 69 ILE A CA 1
ATOM 545 C C . ILE A 1 69 ? 0.014 2.386 -15.956 1.00 96.50 69 ILE A C 1
ATOM 547 O O . ILE A 1 69 ? 1.192 2.048 -15.899 1.00 96.50 69 ILE A O 1
ATOM 551 N N . GLU A 1 70 ? -0.941 1.693 -16.582 1.00 95.94 70 GLU A N 1
ATOM 552 C CA . GLU A 1 70 ? -0.773 0.420 -17.296 1.00 95.94 70 GLU A CA 1
ATOM 553 C C . GLU A 1 70 ? -0.797 -0.837 -16.412 1.00 95.94 70 GLU A C 1
ATOM 555 O O . GLU A 1 70 ? -0.766 -0.805 -15.183 1.00 95.94 70 GLU A O 1
ATOM 560 N N . CYS A 1 71 ? -0.921 -1.988 -17.074 1.00 98.00 71 CYS A N 1
ATOM 561 C CA . CYS A 1 71 ? -1.079 -3.282 -16.415 1.00 98.00 71 CYS A CA 1
ATOM 562 C C . CYS A 1 71 ? 0.144 -3.709 -15.578 1.00 98.00 71 CYS A C 1
ATOM 564 O O . CYS A 1 71 ? -0.071 -4.233 -14.487 1.00 98.00 71 CYS A O 1
ATOM 566 N N . PRO A 1 72 ? 1.407 -3.506 -16.018 1.00 97.81 72 PRO A N 1
ATOM 567 C CA . PRO A 1 72 ? 2.564 -3.975 -15.254 1.00 97.81 72 PRO A CA 1
ATOM 568 C C . PRO A 1 72 ? 2.689 -3.328 -13.872 1.00 97.81 72 PRO A C 1
ATOM 570 O O . PRO A 1 72 ? 2.994 -4.011 -12.898 1.00 97.81 72 PRO A O 1
ATOM 573 N N . SER A 1 73 ? 2.430 -2.025 -13.766 1.00 97.75 73 SER A N 1
ATOM 574 C CA . SER A 1 73 ? 2.531 -1.316 -12.490 1.00 97.75 73 SER A CA 1
ATOM 575 C C . SER A 1 73 ? 1.370 -1.656 -11.554 1.00 97.75 73 SER A C 1
ATOM 577 O O . SER A 1 73 ? 1.584 -1.826 -10.357 1.00 97.75 73 SER A O 1
ATOM 579 N N . ALA A 1 74 ? 0.160 -1.840 -12.092 1.00 98.12 74 ALA A N 1
ATOM 580 C CA . ALA A 1 74 ? -0.972 -2.330 -11.313 1.00 98.12 74 ALA A CA 1
ATOM 581 C C . ALA A 1 74 ? -0.734 -3.751 -10.783 1.00 98.12 74 ALA A C 1
ATOM 583 O O . ALA A 1 74 ? -1.028 -4.016 -9.621 1.00 98.12 74 ALA A O 1
ATOM 584 N N . ALA A 1 75 ? -0.153 -4.640 -11.595 1.00 98.25 75 ALA A N 1
ATOM 585 C CA . ALA A 1 75 ? 0.175 -6.001 -11.176 1.00 98.25 75 ALA A CA 1
ATOM 586 C C . ALA A 1 75 ? 1.174 -6.020 -10.010 1.00 98.25 75 ALA A C 1
ATOM 588 O O . ALA A 1 75 ? 0.973 -6.770 -9.065 1.00 98.25 75 ALA A O 1
ATOM 589 N N . ILE A 1 76 ? 2.190 -5.149 -10.028 1.00 97.56 76 ILE A N 1
ATOM 590 C CA . ILE A 1 76 ? 3.125 -4.997 -8.902 1.00 97.56 76 ILE A CA 1
ATOM 591 C C . ILE A 1 76 ? 2.374 -4.719 -7.595 1.00 97.56 76 ILE A C 1
ATOM 593 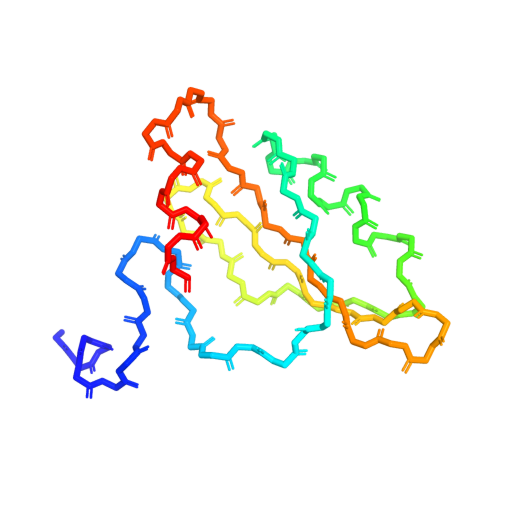O O . ILE A 1 76 ?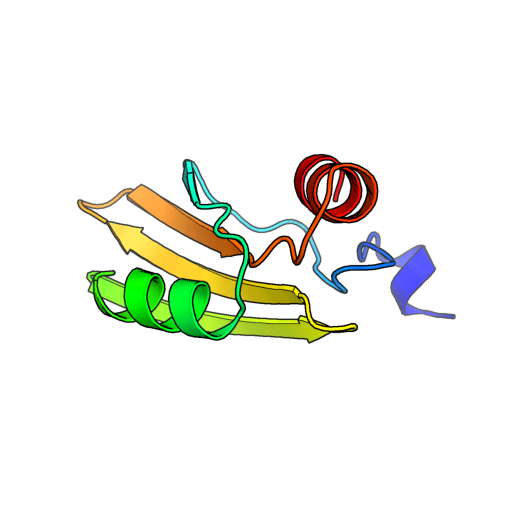 2.642 -5.371 -6.598 1.00 97.56 76 ILE A O 1
ATOM 597 N N . VAL A 1 77 ? 1.431 -3.774 -7.598 1.00 97.50 77 VAL A N 1
ATOM 598 C CA . VAL A 1 77 ? 0.689 -3.385 -6.386 1.00 97.50 77 VAL A CA 1
ATOM 599 C C . VAL A 1 77 ? -0.309 -4.454 -5.933 1.00 97.50 77 VAL A C 1
ATOM 601 O O . VAL A 1 77 ? -0.633 -4.528 -4.757 1.00 97.50 77 VAL A O 1
ATOM 604 N N . VAL A 1 78 ? -0.835 -5.261 -6.855 1.00 96.88 78 VAL A N 1
ATOM 605 C CA . VAL A 1 78 ? -1.736 -6.372 -6.506 1.00 96.88 78 VAL A CA 1
ATOM 606 C C . VAL A 1 78 ? -0.968 -7.538 -5.878 1.00 96.88 78 VAL A C 1
ATOM 608 O O . VAL A 1 78 ? -1.493 -8.186 -4.975 1.00 96.88 78 VAL A O 1
ATOM 611 N N . GLU A 1 79 ? 0.245 -7.812 -6.361 1.00 95.88 79 GLU A N 1
ATOM 612 C CA . GLU A 1 79 ? 1.083 -8.919 -5.881 1.00 95.88 79 GLU A CA 1
ATOM 613 C C . GLU A 1 79 ? 1.851 -8.588 -4.587 1.00 95.88 79 GLU A C 1
ATOM 615 O O . GLU A 1 79 ? 2.163 -9.494 -3.811 1.00 95.88 79 GLU A O 1
ATOM 620 N N . GLU A 1 80 ? 2.174 -7.313 -4.349 1.00 93.69 80 GLU A N 1
ATOM 621 C CA . GLU A 1 80 ? 2.956 -6.845 -3.193 1.00 93.69 80 GLU A CA 1
ATOM 622 C C . GLU A 1 80 ? 2.112 -6.327 -2.026 1.00 93.69 80 GLU A C 1
ATOM 624 O O . GLU A 1 80 ? 2.347 -6.809 -0.887 1.00 93.69 80 GLU A O 1
#

Solvent-accessible surface area (backbone atoms only — not comparable to full-atom values): 4486 Å² total; per-residue (Å²): 115,71,56,69,78,71,63,33,30,88,68,54,62,43,62,93,73,84,52,83,45,78,45,72,40,40,48,45,68,54,21,52,62,55,41,72,73,30,83,43,65,47,82,74,34,76,27,95,69,26,29,31,31,39,34,30,54,99,92,38,40,25,32,26,35,13,23,46,74,64,68,72,43,36,48,53,60,74,76,94

Secondary structure (DSSP, 8-state):
-HHHHTT--TTT--PPP--SEEE--SSHHHHHHHHTTSSSEEEEEEETTEEEEEEEETTEEEEEE---SSHHHHHHHHH-